Protein AF-A0A537TPR8-F1 (afdb_monomer_lite)

pLDDT: mean 79.28, std 12.33, range [47.25, 93.44]

Secondary structure (DSSP, 8-state):
---BT-SS--THHHHHHHHTT--EEEES-B-HHHHHHHHHTT-EEEE--HHHHHHHHHHHHTTS----

Structure (mmCIF, N/CA/C/O backbone):
data_AF-A0A537TPR8-F1
#
_entry.id   AF-A0A537TPR8-F1
#
loop_
_atom_site.group_PDB
_atom_site.id
_atom_site.type_symbol
_atom_site.label_atom_id
_atom_site.label_alt_id
_atom_site.label_comp_id
_atom_site.label_asym_id
_atom_site.label_entity_id
_atom_site.label_seq_id
_atom_site.pdbx_PDB_ins_code
_atom_site.Cartn_x
_atom_site.Cartn_y
_atom_site.Cartn_z
_atom_site.occupancy
_atom_site.B_iso_or_equiv
_atom_site.auth_seq_id
_atom_site.auth_comp_id
_atom_site.auth_asym_id
_atom_site.auth_atom_id
_atom_site.pdbx_PDB_model_num
ATOM 1 N N . ASP A 1 1 ? 0.836 -1.124 15.300 1.00 47.25 1 ASP A N 1
ATOM 2 C CA . ASP A 1 1 ? 1.852 -0.312 14.608 1.00 47.25 1 ASP A CA 1
ATOM 3 C C . ASP A 1 1 ? 1.303 0.207 13.287 1.00 47.25 1 ASP A C 1
ATOM 5 O O . ASP A 1 1 ? 1.192 -0.551 12.332 1.00 47.25 1 ASP A O 1
ATOM 9 N N . ASP A 1 2 ? 0.918 1.485 13.246 1.00 56.81 2 ASP A N 1
ATOM 10 C CA . ASP A 1 2 ? 0.510 2.195 12.024 1.00 56.81 2 ASP A CA 1
ATOM 11 C C . ASP A 1 2 ? 1.763 2.597 11.251 1.00 56.81 2 ASP A C 1
ATOM 13 O O . ASP A 1 2 ? 2.271 3.706 11.427 1.00 56.81 2 ASP A O 1
ATOM 17 N N . ASN A 1 3 ? 2.339 1.682 10.471 1.00 61.53 3 ASN A N 1
ATOM 18 C CA . ASN A 1 3 ? 3.537 1.987 9.691 1.00 61.53 3 ASN A CA 1
ATOM 19 C C . ASN A 1 3 ? 3.724 0.987 8.537 1.00 61.53 3 ASN A C 1
ATOM 21 O O . ASN A 1 3 ? 4.646 0.166 8.519 1.00 61.53 3 ASN A O 1
ATOM 25 N N . PHE A 1 4 ? 2.820 1.041 7.554 1.00 66.31 4 PHE A N 1
ATOM 26 C CA . PHE A 1 4 ? 2.893 0.170 6.380 1.00 66.31 4 PHE A CA 1
ATOM 27 C C . PHE A 1 4 ? 4.168 0.454 5.571 1.00 66.31 4 PHE A C 1
ATOM 29 O O . PHE A 1 4 ? 4.476 1.600 5.225 1.00 66.31 4 PHE A O 1
ATOM 36 N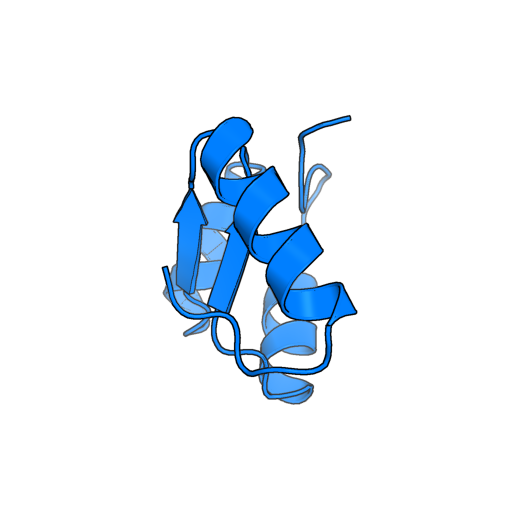 N . GLY A 1 5 ? 4.937 -0.600 5.289 1.00 62.69 5 GLY A N 1
ATOM 37 C CA . GLY A 1 5 ? 6.220 -0.490 4.592 1.00 62.69 5 GLY A CA 1
ATOM 38 C C . GLY A 1 5 ? 7.356 0.111 5.431 1.00 62.69 5 GLY A C 1
ATOM 39 O O . GLY A 1 5 ? 8.371 0.516 4.855 1.00 62.69 5 GLY A O 1
ATOM 40 N N . CYS A 1 6 ? 7.208 0.184 6.760 1.00 52.59 6 CYS A N 1
ATOM 41 C CA . CYS A 1 6 ? 8.253 0.654 7.666 1.00 52.59 6 CYS A CA 1
ATOM 42 C C . CYS A 1 6 ? 9.375 -0.383 7.815 1.00 52.59 6 CYS A C 1
ATOM 44 O O . CYS A 1 6 ? 9.145 -1.555 8.102 1.00 52.59 6 CYS A O 1
ATOM 46 N N . GLY A 1 7 ? 10.605 0.066 7.579 1.00 61.88 7 GLY A N 1
ATOM 47 C CA . GLY A 1 7 ? 11.801 -0.759 7.441 1.00 61.88 7 GLY A CA 1
ATOM 48 C C . GLY A 1 7 ? 12.703 -0.180 6.354 1.00 61.88 7 GLY A C 1
ATOM 49 O O . GLY A 1 7 ? 12.367 0.835 5.742 1.00 61.88 7 GLY A O 1
ATOM 50 N N . SER A 1 8 ? 13.838 -0.821 6.074 1.00 52.16 8 SER A N 1
ATOM 51 C CA . SER A 1 8 ? 14.740 -0.474 4.962 1.00 52.16 8 SER A CA 1
ATOM 52 C C . SER A 1 8 ? 14.134 -0.834 3.600 1.00 52.16 8 SER A C 1
ATOM 54 O O . SER A 1 8 ? 14.762 -1.539 2.817 1.00 52.16 8 SER A O 1
ATOM 56 N N . SER A 1 9 ? 12.885 -0.405 3.372 1.00 57.44 9 SER A N 1
ATOM 57 C CA . SER A 1 9 ? 11.977 -0.770 2.287 1.00 57.44 9 SER A CA 1
ATOM 58 C C . SER A 1 9 ? 12.745 -0.952 0.985 1.00 57.44 9 SER A C 1
ATOM 60 O O . SER A 1 9 ? 13.088 0.001 0.287 1.00 57.44 9 SER A O 1
ATOM 62 N N . ARG A 1 10 ? 13.092 -2.216 0.733 1.00 61.72 10 ARG A N 1
ATOM 63 C CA . ARG A 1 10 ? 13.839 -2.666 -0.434 1.00 61.72 10 ARG A CA 1
ATOM 64 C C . ARG A 1 10 ? 12.931 -2.373 -1.620 1.00 61.72 10 ARG A C 1
ATOM 66 O O . ARG A 1 10 ? 11.752 -2.711 -1.559 1.00 61.72 10 ARG A O 1
ATOM 73 N N . GLU A 1 11 ? 13.451 -1.746 -2.669 1.00 61.00 11 GLU A N 1
ATOM 74 C CA . GLU A 1 11 ? 12.700 -1.322 -3.867 1.00 61.00 11 GLU A CA 1
ATOM 75 C C . GLU A 1 11 ? 11.789 -2.418 -4.459 1.00 61.00 11 GLU A C 1
ATOM 77 O O . GLU A 1 11 ? 10.796 -2.117 -5.110 1.00 61.00 11 GLU A O 1
ATOM 82 N N . HIS A 1 12 ? 12.058 -3.685 -4.135 1.00 67.81 12 HIS A N 1
ATOM 83 C CA . HIS A 1 12 ? 11.234 -4.844 -4.465 1.00 67.81 12 HIS A CA 1
ATOM 84 C C . HIS A 1 12 ? 9.809 -4.832 -3.883 1.00 67.81 12 HIS A C 1
ATOM 86 O O . HIS A 1 12 ? 8.935 -5.472 -4.458 1.00 67.81 12 HIS A O 1
ATOM 92 N N . ALA A 1 13 ? 9.540 -4.161 -2.756 1.00 74.25 13 ALA A N 1
ATOM 93 C CA . ALA A 1 13 ? 8.209 -4.192 -2.137 1.00 74.25 13 ALA A CA 1
ATOM 94 C C . ALA A 1 13 ? 7.111 -3.589 -3.046 1.00 74.25 13 ALA A C 1
ATOM 96 O O . ALA A 1 13 ? 6.111 -4.266 -3.285 1.00 74.25 13 ALA A O 1
ATOM 97 N N . PRO A 1 14 ? 7.279 -2.377 -3.615 1.00 70.38 14 PRO A N 1
ATOM 98 C CA . PRO A 1 14 ? 6.346 -1.863 -4.616 1.00 70.38 14 PRO A CA 1
ATOM 99 C C . PRO A 1 14 ? 6.276 -2.710 -5.895 1.00 70.38 14 PRO A C 1
ATOM 101 O O . PRO A 1 14 ? 5.200 -2.806 -6.478 1.00 70.38 14 PRO A O 1
ATOM 104 N N . TRP A 1 15 ? 7.373 -3.347 -6.323 1.00 73.00 15 TRP A N 1
ATOM 105 C CA . TRP A 1 15 ? 7.352 -4.245 -7.488 1.00 73.00 15 TRP A CA 1
ATOM 106 C C . TRP A 1 15 ? 6.480 -5.473 -7.254 1.00 73.00 15 TRP A C 1
ATOM 108 O O . TRP A 1 15 ? 5.628 -5.764 -8.081 1.00 73.00 15 TRP A O 1
ATOM 118 N N . ALA A 1 16 ? 6.598 -6.117 -6.091 1.00 80.94 16 ALA A N 1
ATOM 119 C CA . ALA A 1 16 ? 5.758 -7.261 -5.741 1.00 80.94 16 ALA A CA 1
ATOM 120 C C . ALA A 1 16 ? 4.261 -6.902 -5.714 1.00 80.94 16 ALA A C 1
ATOM 122 O O . ALA A 1 16 ? 3.425 -7.703 -6.124 1.00 80.94 16 ALA A O 1
ATOM 123 N N . LEU A 1 17 ? 3.919 -5.687 -5.266 1.00 80.88 17 LEU A N 1
ATOM 124 C CA . LEU A 1 17 ? 2.544 -5.186 -5.320 1.00 80.88 17 LEU A CA 1
ATOM 125 C C . LEU A 1 17 ? 2.073 -5.015 -6.768 1.00 80.88 17 LEU A C 1
ATOM 127 O O . LEU A 1 17 ? 0.984 -5.472 -7.111 1.00 80.88 17 LEU A O 1
ATOM 131 N N . MET A 1 18 ? 2.897 -4.405 -7.622 1.00 79.69 18 MET A N 1
ATOM 132 C CA . MET A 1 18 ? 2.570 -4.234 -9.038 1.00 79.69 18 MET A CA 1
ATOM 133 C C . MET A 1 18 ? 2.426 -5.566 -9.778 1.00 79.69 18 MET A C 1
ATOM 135 O O . MET A 1 18 ? 1.464 -5.728 -10.526 1.00 79.69 18 MET A O 1
ATOM 139 N N . ASP A 1 19 ? 3.333 -6.514 -9.548 1.00 82.88 19 ASP A N 1
ATOM 140 C CA . ASP A 1 19 ? 3.305 -7.845 -10.165 1.00 82.88 19 ASP A CA 1
ATOM 141 C C . ASP A 1 19 ? 2.052 -8.626 -9.749 1.00 82.88 19 ASP A C 1
ATOM 143 O O . ASP A 1 19 ? 1.476 -9.364 -10.548 1.00 82.88 19 ASP A O 1
ATOM 147 N N . PHE A 1 20 ? 1.576 -8.414 -8.518 1.00 84.31 20 PHE A N 1
ATOM 148 C CA . PHE A 1 20 ? 0.299 -8.950 -8.043 1.00 84.31 20 PHE A CA 1
ATOM 149 C C . PHE A 1 20 ? -0.924 -8.225 -8.642 1.00 84.31 20 PHE A C 1
ATOM 151 O O . PHE A 1 20 ? -2.064 -8.636 -8.434 1.00 84.31 20 PHE A O 1
ATOM 158 N N . GLY A 1 21 ? -0.716 -7.137 -9.385 1.00 85.44 21 GLY A N 1
ATOM 159 C CA . GLY A 1 21 ? -1.775 -6.313 -9.966 1.00 85.44 21 GLY A CA 1
ATOM 160 C C . GLY A 1 21 ? -2.352 -5.265 -9.009 1.00 85.44 21 GLY A C 1
ATOM 161 O O . GLY A 1 21 ? -3.350 -4.622 -9.340 1.00 85.44 21 GLY A O 1
ATOM 162 N N . ILE A 1 22 ? -1.739 -5.046 -7.841 1.00 85.56 22 ILE A N 1
ATOM 163 C CA . ILE A 1 22 ? -2.158 -4.009 -6.892 1.00 85.56 22 ILE A CA 1
ATOM 164 C C . ILE A 1 22 ? -1.708 -2.649 -7.415 1.00 85.56 22 ILE A C 1
ATOM 166 O O . ILE A 1 22 ? -0.526 -2.380 -7.621 1.00 85.56 22 ILE A O 1
ATOM 170 N N . ARG A 1 23 ? -2.682 -1.760 -7.606 1.00 87.69 23 ARG A N 1
ATOM 171 C CA . ARG A 1 23 ? -2.462 -0.408 -8.138 1.00 87.69 23 ARG A CA 1
ATOM 172 C C . ARG A 1 23 ? -2.447 0.669 -7.063 1.00 87.69 23 ARG A C 1
ATOM 174 O O . ARG A 1 23 ? -1.951 1.764 -7.309 1.00 87.69 23 ARG A O 1
ATOM 181 N N . CYS A 1 24 ? -2.996 0.376 -5.88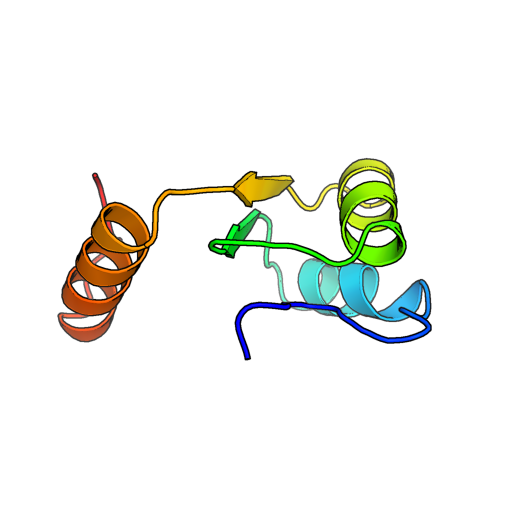9 1.00 89.06 24 CYS A N 1
ATOM 182 C CA . CYS A 1 24 ? -3.184 1.342 -4.821 1.00 89.06 24 CYS A CA 1
ATOM 183 C C . CYS A 1 24 ? -3.027 0.674 -3.455 1.00 89.06 24 CYS A C 1
ATOM 185 O O . CYS A 1 24 ? -3.475 -0.454 -3.265 1.00 89.06 24 CYS A O 1
ATOM 187 N N . VAL A 1 25 ? -2.427 1.390 -2.507 1.00 89.00 25 VAL A N 1
ATOM 188 C CA . VAL A 1 25 ? -2.326 0.987 -1.101 1.00 89.00 25 VAL A CA 1
ATOM 189 C C . VAL A 1 25 ? -2.894 2.110 -0.247 1.00 89.00 25 VAL A C 1
ATOM 191 O O . VAL A 1 25 ? -2.516 3.265 -0.427 1.00 89.00 25 VAL A O 1
ATOM 194 N N . ILE A 1 26 ? -3.787 1.782 0.682 1.00 90.56 26 ILE A N 1
ATOM 195 C CA . ILE A 1 26 ? -4.438 2.748 1.573 1.00 90.56 26 ILE A CA 1
ATOM 196 C C . ILE A 1 26 ? -3.982 2.466 3.005 1.00 90.56 26 ILE A C 1
ATOM 198 O O . ILE A 1 26 ? -3.983 1.316 3.435 1.00 90.56 26 ILE A O 1
ATOM 202 N N . SER A 1 27 ? -3.551 3.499 3.727 1.00 91.00 27 SER A N 1
ATOM 203 C CA . SER A 1 27 ? -3.070 3.382 5.110 1.00 91.00 27 SER A CA 1
ATOM 204 C C . SER A 1 27 ? -3.217 4.715 5.851 1.00 91.00 27 SER A C 1
ATOM 206 O O . SER A 1 27 ? -3.381 5.768 5.238 1.00 91.00 27 SER A O 1
ATOM 208 N N . THR A 1 28 ? -3.123 4.699 7.176 1.00 90.62 28 THR A N 1
ATOM 209 C CA . THR A 1 28 ? -3.014 5.898 8.031 1.00 90.62 28 THR A CA 1
ATOM 210 C C . THR A 1 28 ? -1.632 6.548 7.946 1.00 90.62 28 THR A C 1
ATOM 212 O O . THR A 1 28 ? -1.481 7.759 8.117 1.00 90.62 28 THR A O 1
ATOM 215 N N . SER A 1 29 ? -0.610 5.754 7.635 1.00 87.81 29 SER A N 1
ATOM 216 C CA . SER A 1 29 ? 0.781 6.186 7.529 1.00 87.81 29 SER A CA 1
ATOM 217 C C . SER A 1 29 ? 1.577 5.279 6.580 1.00 87.81 29 SER A C 1
ATOM 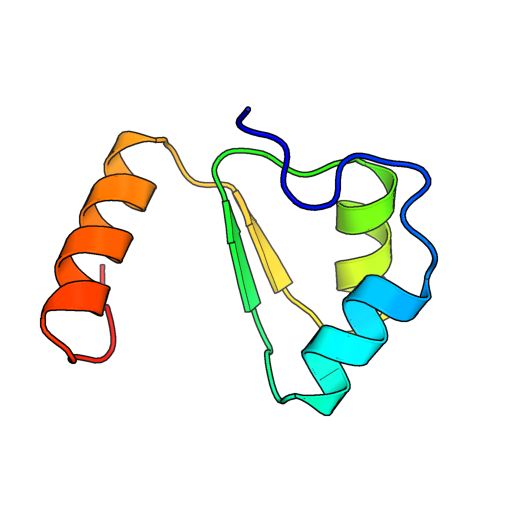219 O O . SER A 1 29 ? 1.202 4.139 6.292 1.00 87.81 29 SER A O 1
ATOM 221 N N . PHE A 1 30 ? 2.709 5.791 6.103 1.00 86.44 30 PHE A N 1
ATOM 222 C CA . PHE A 1 30 ? 3.666 5.046 5.290 1.00 86.44 30 PHE A CA 1
ATOM 223 C C . PHE A 1 30 ? 5.078 5.410 5.720 1.00 86.44 30 PHE A C 1
ATOM 225 O O . PHE A 1 30 ? 5.331 6.572 6.044 1.00 86.44 30 PHE A O 1
ATOM 232 N N . GLY A 1 31 ? 6.002 4.453 5.629 1.00 86.19 31 GLY A N 1
ATOM 233 C CA . GLY A 1 31 ? 7.428 4.768 5.700 1.00 86.19 31 GLY A CA 1
ATOM 234 C C . GLY A 1 31 ? 7.861 5.641 4.514 1.00 86.19 31 GLY A C 1
ATOM 235 O O . GLY A 1 31 ? 7.461 5.382 3.378 1.00 86.19 31 GLY A O 1
ATOM 236 N N . ASP A 1 32 ? 8.705 6.646 4.753 1.00 83.19 32 ASP A N 1
ATOM 237 C CA . ASP A 1 32 ? 9.080 7.651 3.741 1.00 83.19 32 ASP A CA 1
ATOM 238 C C . ASP A 1 32 ? 9.706 7.045 2.473 1.00 83.19 32 ASP A C 1
ATOM 240 O O . ASP A 1 32 ? 9.428 7.479 1.353 1.00 83.19 32 ASP A O 1
ATOM 244 N N . ILE A 1 33 ? 10.527 6.002 2.634 1.00 83.44 33 ILE A N 1
ATOM 245 C CA . ILE A 1 33 ? 11.157 5.28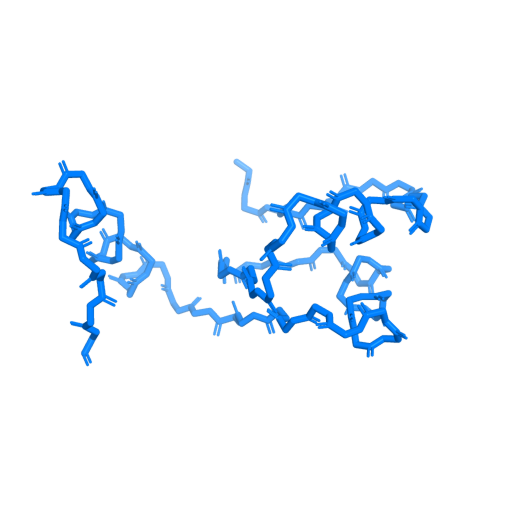0 1.518 1.00 83.44 33 ILE A CA 1
ATOM 246 C C . ILE A 1 33 ? 10.096 4.560 0.680 1.00 83.44 33 ILE A C 1
ATOM 248 O O . ILE A 1 33 ? 10.077 4.686 -0.544 1.00 83.44 33 ILE A O 1
ATOM 252 N N . PHE A 1 34 ? 9.194 3.827 1.337 1.00 84.06 34 PHE A N 1
ATOM 253 C CA . PHE A 1 34 ? 8.117 3.101 0.669 1.00 84.06 34 PHE A CA 1
ATOM 254 C C . PHE A 1 34 ? 7.197 4.060 -0.087 1.00 84.06 34 PHE A C 1
ATOM 256 O O . PHE A 1 34 ? 6.898 3.830 -1.258 1.00 84.06 34 PHE A O 1
ATOM 263 N N . TYR A 1 35 ? 6.807 5.162 0.558 1.00 86.38 35 TYR A N 1
ATOM 264 C CA . TYR A 1 35 ? 5.946 6.184 -0.027 1.00 86.38 35 TYR A CA 1
ATOM 265 C C . TYR A 1 35 ? 6.549 6.745 -1.322 1.00 86.38 35 TYR A C 1
ATOM 267 O O . TYR A 1 35 ? 5.888 6.749 -2.357 1.00 86.38 35 TYR A O 1
ATOM 275 N N . ASN A 1 36 ? 7.833 7.116 -1.302 1.00 85.38 36 ASN A N 1
ATOM 276 C CA . ASN A 1 36 ? 8.541 7.600 -2.490 1.00 85.38 36 ASN A CA 1
ATOM 277 C C . ASN A 1 36 ? 8.689 6.532 -3.585 1.00 85.38 36 ASN A C 1
ATOM 279 O O . ASN A 1 36 ? 8.545 6.837 -4.771 1.00 85.38 36 ASN A O 1
ATOM 283 N N . ASN A 1 37 ? 8.962 5.280 -3.211 1.00 84.25 37 ASN A N 1
ATOM 284 C CA . ASN A 1 37 ? 9.103 4.191 -4.175 1.00 84.25 37 ASN A CA 1
ATOM 285 C C . ASN A 1 37 ? 7.774 3.818 -4.842 1.00 84.25 37 ASN A C 1
ATOM 287 O O . ASN A 1 37 ? 7.789 3.417 -6.003 1.00 84.25 37 ASN A O 1
ATOM 291 N N . CYS A 1 38 ? 6.635 3.979 -4.168 1.00 86.19 38 CYS A N 1
ATOM 292 C CA . CYS A 1 38 ? 5.327 3.713 -4.768 1.00 86.19 38 CYS A CA 1
ATOM 293 C C . CYS A 1 38 ? 5.078 4.598 -6.000 1.00 86.19 38 CYS A C 1
ATOM 295 O O . CYS A 1 38 ? 4.795 4.070 -7.075 1.00 86.19 38 CYS A O 1
ATOM 297 N N . PHE A 1 39 ? 5.310 5.914 -5.896 1.00 83.44 39 PHE A N 1
ATOM 298 C CA . PHE A 1 39 ? 5.122 6.838 -7.026 1.00 83.44 39 PHE A CA 1
ATOM 299 C C . PHE A 1 39 ? 6.023 6.523 -8.219 1.00 83.44 39 PHE A C 1
ATOM 301 O O . PHE A 1 39 ? 5.581 6.605 -9.363 1.00 83.44 39 PHE A O 1
ATOM 308 N N . LYS A 1 40 ? 7.277 6.132 -7.965 1.00 83.81 40 LYS A N 1
ATOM 309 C CA . LYS A 1 40 ? 8.220 5.751 -9.028 1.00 83.81 40 LYS A CA 1
ATOM 310 C C . LYS A 1 40 ? 7.797 4.481 -9.765 1.00 83.81 40 LYS A C 1
ATOM 312 O O . LYS A 1 40 ? 8.146 4.311 -10.926 1.00 83.81 40 LYS A O 1
ATOM 317 N N . ASN A 1 41 ? 7.056 3.610 -9.089 1.00 81.81 41 ASN A N 1
ATOM 318 C CA . ASN A 1 41 ? 6.684 2.287 -9.571 1.00 81.81 41 ASN A CA 1
ATOM 319 C C . ASN A 1 41 ? 5.180 2.172 -9.853 1.00 81.81 41 ASN A C 1
ATOM 321 O O . ASN A 1 41 ? 4.646 1.077 -9.834 1.00 81.81 41 ASN A O 1
ATOM 325 N N . GLY A 1 42 ? 4.464 3.277 -10.079 1.00 83.94 42 GLY A N 1
ATOM 326 C CA . GLY A 1 42 ? 3.063 3.223 -10.521 1.00 83.94 42 GLY A CA 1
ATOM 327 C C . GLY A 1 42 ? 2.068 2.631 -9.511 1.00 83.94 42 GLY A C 1
ATOM 328 O O . GLY A 1 42 ? 0.951 2.277 -9.901 1.00 83.94 42 GLY A O 1
ATOM 329 N N . VAL A 1 43 ? 2.450 2.551 -8.233 1.00 88.88 43 VAL A N 1
ATOM 330 C CA . VAL A 1 43 ? 1.563 2.215 -7.112 1.00 88.88 43 VAL A CA 1
ATOM 331 C C . VAL A 1 43 ? 1.150 3.520 -6.441 1.00 88.88 43 VAL A C 1
ATOM 333 O O . VAL A 1 43 ? 2.002 4.347 -6.125 1.00 88.88 43 VAL A O 1
ATOM 336 N N . LEU A 1 44 ? -0.145 3.727 -6.215 1.00 90.44 44 LEU A N 1
ATOM 337 C CA . LEU A 1 44 ? -0.661 4.925 -5.555 1.00 90.44 44 LEU A CA 1
ATOM 338 C C . LEU A 1 44 ? -0.768 4.703 -4.034 1.00 90.44 44 LEU A C 1
ATOM 340 O O . LEU A 1 44 ? -1.621 3.928 -3.607 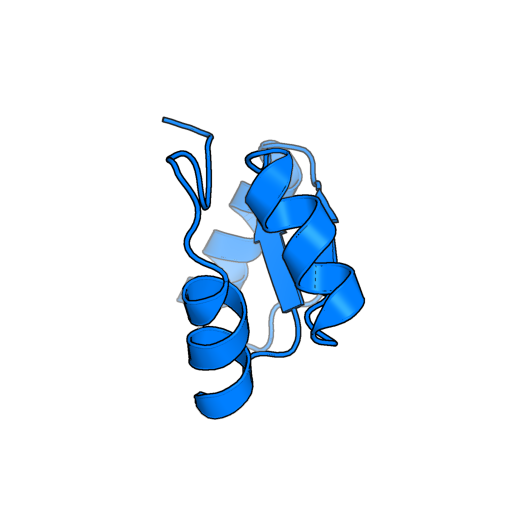1.00 90.44 44 LEU A O 1
ATOM 344 N N . PRO A 1 45 ? 0.050 5.360 -3.192 1.00 90.88 45 PRO A N 1
ATOM 345 C CA . PRO A 1 45 ? -0.138 5.320 -1.748 1.00 90.88 45 PRO A CA 1
ATOM 346 C C . PRO A 1 45 ? -1.128 6.416 -1.312 1.00 90.88 45 PRO A C 1
ATOM 348 O O . PRO A 1 45 ? -0.891 7.602 -1.544 1.00 90.88 45 PRO A O 1
ATOM 351 N N . ILE A 1 46 ? -2.225 6.044 -0.649 1.00 91.38 46 ILE A N 1
ATOM 352 C CA . ILE A 1 46 ? -3.250 6.973 -0.148 1.00 91.38 46 ILE A CA 1
ATOM 353 C C . ILE A 1 46 ? -3.208 7.004 1.378 1.00 91.38 46 ILE A C 1
ATOM 355 O O . ILE A 1 46 ? -3.414 5.983 2.036 1.00 91.38 46 ILE A O 1
ATOM 359 N N . LYS A 1 47 ? -2.953 8.191 1.939 1.00 91.75 47 LYS A N 1
ATOM 360 C CA . LYS A 1 47 ? -3.035 8.434 3.383 1.00 91.75 47 LYS A CA 1
ATOM 361 C C . LYS A 1 47 ? -4.452 8.855 3.758 1.00 91.75 47 LYS A C 1
ATOM 363 O O . LYS A 1 47 ? -4.949 9.844 3.224 1.00 91.75 47 LYS A O 1
ATOM 368 N N . VAL A 1 48 ? -5.072 8.136 4.685 1.00 92.19 48 VAL A N 1
ATOM 369 C CA . VAL A 1 48 ? -6.424 8.424 5.191 1.00 92.19 48 VAL A CA 1
ATOM 370 C C . VAL A 1 48 ? -6.421 8.586 6.708 1.00 92.19 48 VAL A C 1
ATOM 372 O O . VAL A 1 48 ? -5.451 8.240 7.382 1.00 92.19 48 VAL A O 1
ATOM 375 N N . LYS A 1 49 ? -7.504 9.127 7.271 1.00 93.44 49 LYS A N 1
ATOM 376 C CA . LYS A 1 49 ? -7.671 9.152 8.728 1.00 93.44 49 LYS A CA 1
ATOM 377 C C . LYS A 1 49 ? -8.006 7.740 9.231 1.00 93.44 49 LYS A C 1
ATOM 379 O O . LYS A 1 49 ? -8.631 6.983 8.490 1.00 93.44 49 LYS A O 1
ATOM 384 N N . PRO A 1 50 ? -7.688 7.396 10.494 1.00 91.00 50 PRO A N 1
ATOM 385 C CA . PRO A 1 50 ? -8.013 6.080 11.056 1.00 91.00 50 PRO A CA 1
ATOM 386 C C . PRO A 1 50 ? -9.495 5.706 10.919 1.00 91.00 50 PRO A C 1
ATOM 388 O O . PRO A 1 50 ? -9.820 4.579 10.575 1.00 91.00 50 PRO A O 1
ATOM 391 N N . GLN A 1 51 ? -10.383 6.688 11.090 1.00 92.19 51 GLN A N 1
ATOM 392 C CA . GLN A 1 51 ? -11.836 6.530 10.960 1.00 92.19 51 GLN A CA 1
ATOM 393 C C . GLN A 1 51 ? -12.276 6.134 9.544 1.00 92.19 51 GLN A C 1
ATOM 395 O O . GLN A 1 51 ? -13.250 5.410 9.378 1.00 92.19 51 GLN A O 1
ATOM 400 N N . ASP A 1 52 ? -11.587 6.633 8.517 1.00 91.38 52 ASP A N 1
ATOM 401 C CA . ASP A 1 52 ? -11.899 6.306 7.124 1.00 91.38 52 ASP A CA 1
ATOM 402 C C . ASP A 1 52 ? -11.304 4.944 6.747 1.00 91.38 52 ASP A C 1
ATOM 404 O O . ASP A 1 52 ? -11.920 4.188 6.002 1.00 91.38 52 ASP A O 1
ATOM 408 N N . LEU A 1 53 ? -10.138 4.600 7.310 1.00 89.94 53 LEU A N 1
ATOM 409 C CA . LEU A 1 53 ? -9.540 3.275 7.149 1.00 89.94 53 LEU A CA 1
ATOM 410 C C . LEU A 1 53 ? -10.429 2.178 7.754 1.00 89.94 53 LEU A C 1
ATOM 412 O O . LEU A 1 53 ? -10.621 1.140 7.132 1.00 89.94 53 LEU A O 1
ATOM 416 N N . GLU A 1 54 ? -11.000 2.423 8.935 1.00 89.94 54 GLU A N 1
ATOM 417 C CA . GLU A 1 54 ? -11.919 1.495 9.605 1.00 89.94 54 GLU A CA 1
ATOM 418 C C . GLU A 1 54 ? -13.174 1.221 8.762 1.00 89.94 54 GLU A C 1
ATOM 420 O O . GLU A 1 54 ? -13.549 0.065 8.581 1.00 89.94 54 GLU A O 1
ATOM 425 N N . LYS A 1 55 ? -13.765 2.263 8.158 1.00 88.81 55 LYS A N 1
ATOM 426 C CA . LYS A 1 55 ? -14.897 2.111 7.225 1.00 88.81 55 LYS A CA 1
ATOM 427 C C . LYS A 1 55 ? -14.533 1.265 6.007 1.00 88.81 55 LYS A C 1
ATOM 429 O O . LYS A 1 55 ? -15.291 0.383 5.628 1.00 88.81 55 LYS A O 1
ATOM 434 N N . LEU A 1 56 ? -13.362 1.511 5.416 1.00 87.00 56 LEU A N 1
ATOM 435 C CA . LEU A 1 56 ? -12.887 0.743 4.263 1.00 87.00 56 LEU A CA 1
ATOM 436 C C . LEU A 1 56 ? -12.665 -0.737 4.600 1.00 87.00 56 LEU A C 1
ATOM 438 O O . LEU A 1 56 ? -12.930 -1.590 3.756 1.00 87.00 56 LEU A O 1
ATOM 442 N N . PHE A 1 57 ? -12.188 -1.048 5.809 1.00 87.25 57 PHE A N 1
ATOM 443 C CA . PHE A 1 57 ? -12.050 -2.431 6.267 1.00 87.25 57 PHE A CA 1
ATOM 444 C C . PHE A 1 57 ? -13.408 -3.113 6.453 1.00 87.25 57 PHE A C 1
ATOM 446 O O . PHE A 1 57 ? -13.586 -4.223 5.957 1.00 87.25 57 PHE A O 1
ATOM 453 N N . ASP A 1 58 ? -14.367 -2.440 7.095 1.00 87.56 58 ASP A N 1
ATOM 454 C CA . ASP A 1 58 ? -15.740 -2.944 7.261 1.00 87.56 58 ASP A CA 1
ATOM 455 C C . ASP A 1 58 ? -16.415 -3.210 5.900 1.00 87.56 58 ASP A C 1
ATOM 457 O O . ASP A 1 58 ? -17.022 -4.262 5.692 1.00 87.56 58 ASP A O 1
ATOM 461 N N . ASP A 1 59 ? -16.240 -2.313 4.925 1.00 85.69 59 ASP A N 1
ATOM 462 C CA . ASP A 1 59 ? -16.744 -2.515 3.562 1.00 85.69 59 ASP A CA 1
ATOM 463 C C . ASP A 1 59 ? -16.056 -3.687 2.842 1.00 85.69 59 ASP A C 1
ATOM 465 O O . ASP A 1 59 ? -16.719 -4.466 2.148 1.00 85.69 59 ASP A O 1
ATOM 469 N N . ALA A 1 60 ? -14.740 -3.848 3.020 1.00 83.69 60 ALA A N 1
ATOM 470 C CA . ALA A 1 60 ? -13.976 -4.936 2.413 1.00 83.69 60 ALA A CA 1
ATOM 471 C C . ALA A 1 60 ? -14.362 -6.315 2.979 1.00 83.69 60 ALA A C 1
ATOM 473 O O . ALA A 1 60 ? -14.463 -7.282 2.219 1.00 83.69 60 ALA A O 1
ATOM 474 N N . GLU A 1 61 ? -14.629 -6.421 4.286 1.00 83.75 61 GLU A N 1
ATOM 475 C CA . GLU A 1 61 ? -15.089 -7.669 4.917 1.00 83.75 61 GLU A CA 1
ATOM 476 C C . GLU A 1 61 ? -16.457 -8.124 4.397 1.00 83.75 61 GLU A C 1
ATOM 478 O O . GLU A 1 61 ? -16.731 -9.324 4.312 1.00 83.75 61 GLU A O 1
ATOM 483 N N . ARG A 1 62 ? -17.304 -7.183 3.970 1.00 82.75 62 ARG A N 1
ATOM 484 C CA . ARG A 1 62 ? -18.616 -7.478 3.371 1.00 82.75 62 ARG A CA 1
ATOM 485 C C . ARG A 1 62 ? -18.523 -8.026 1.941 1.00 82.75 62 ARG A C 1
ATOM 487 O O . ARG A 1 62 ? -19.553 -8.353 1.351 1.00 82.75 62 ARG A O 1
ATOM 494 N N . GLY A 1 63 ? -17.314 -8.155 1.385 1.00 69.12 63 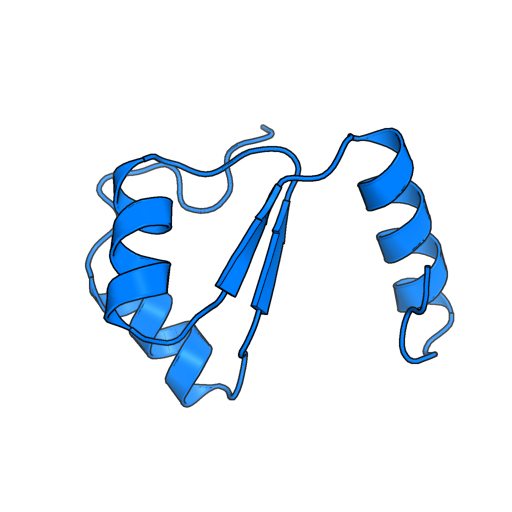GLY A N 1
ATOM 495 C CA . GLY A 1 63 ? -17.057 -8.770 0.080 1.00 69.12 63 GLY A CA 1
ATOM 496 C C . GLY A 1 63 ? -17.443 -7.902 -1.121 1.00 69.12 63 GLY A C 1
ATOM 497 O O . GLY A 1 63 ? -17.478 -8.398 -2.248 1.00 69.12 63 GLY A O 1
ATOM 498 N N . ALA A 1 64 ? -17.744 -6.623 -0.899 1.00 62.19 64 ALA A N 1
ATOM 499 C CA . ALA A 1 64 ? -18.051 -5.666 -1.953 1.00 62.19 64 ALA A CA 1
ATOM 500 C C . ALA A 1 64 ? -16.801 -4.860 -2.340 1.00 62.19 64 ALA A C 1
ATOM 502 O O . ALA A 1 64 ? -15.868 -4.703 -1.554 1.00 62.19 64 ALA A O 1
ATOM 503 N N . ASN A 1 65 ? -16.794 -4.302 -3.554 1.00 66.88 65 ASN A N 1
ATOM 504 C CA . ASN A 1 65 ? -15.849 -3.239 -3.888 1.00 66.88 65 ASN A CA 1
ATOM 505 C C . ASN A 1 65 ? -16.121 -2.063 -2.940 1.00 66.88 65 ASN A C 1
ATOM 507 O O . ASN A 1 65 ? -17.174 -1.438 -3.050 1.00 66.88 65 ASN A O 1
ATOM 511 N N . ALA A 1 66 ? -15.201 -1.792 -2.013 1.00 62.28 66 ALA A N 1
ATOM 512 C CA . ALA A 1 66 ? -15.343 -0.690 -1.069 1.00 62.28 66 ALA A CA 1
ATOM 513 C C . ALA A 1 66 ? -15.424 0.646 -1.829 1.00 62.28 66 ALA A C 1
ATOM 515 O O . ALA A 1 66 ? -14.539 0.980 -2.623 1.00 62.28 66 ALA A O 1
ATOM 516 N N . THR A 1 67 ? -16.495 1.401 -1.594 1.00 63.12 67 THR A N 1
ATOM 517 C CA . THR A 1 67 ? -16.722 2.738 -2.156 1.00 63.12 67 THR A CA 1
ATOM 518 C C . THR A 1 67 ? -17.077 3.677 -1.011 1.00 63.12 67 THR A C 1
ATOM 520 O O . THR A 1 67 ? -18.129 3.503 -0.403 1.00 63.12 67 THR A O 1
ATOM 523 N N . LEU A 1 68 ? -16.198 4.642 -0.725 1.00 56.84 68 LEU A N 1
ATOM 524 C CA . LEU A 1 68 ? -16.442 5.733 0.228 1.00 56.84 68 LEU A CA 1
ATOM 525 C C . LEU A 1 68 ? -17.392 6.789 -0.346 1.00 56.84 68 LEU A C 1
ATOM 527 O O . LEU A 1 68 ? -17.244 7.113 -1.548 1.00 56.84 68 LEU A O 1
#

Radius of gyration: 12.45 Å; chains: 1; bounding box: 33×18×25 Å

Foldseek 3Di:
DQEPCPDPNDLCPLVVCVVVVAQEDEGLYYDPVVCVSCVVSRHHYHHDHPVVVVQQVVCVVVVDDDDD

Sequence (68 aa):
DDNFGCGSSREHAPWALMDFGIRCVISTSFGDIFYNNCFKNGVLPIKVKPQDLEKLFDDAERGANATL